Protein AF-A0A1Z4QGC3-F1 (afdb_monomer_lite)

Foldseek 3Di:
DFWFDFDFKIWFWFDAPPPQKIKIWIDGPLAIDIWIWGDDPQWTQTPQQKIWHDDDQFIWIAGDDPNDGPGGPPGDTGGDGHGQAALVVVLVSRPPPVRSVVNVVVCVVRRTDRHPPPPPVDD

Radius of gyration: 14.25 Å; chains: 1; bounding box: 29×33×46 Å

Structure (mmCIF, N/CA/C/O backbone):
data_AF-A0A1Z4QGC3-F1
#
_entry.id   AF-A0A1Z4QGC3-F1
#
loop_
_atom_site.group_PDB
_atom_site.id
_atom_site.type_symbol
_atom_site.label_atom_id
_atom_site.label_alt_id
_atom_site.label_comp_id
_atom_site.label_asym_id
_atom_site.label_entity_id
_atom_site.label_seq_id
_atom_site.pdbx_PDB_ins_code
_atom_site.Cartn_x
_atom_site.Cartn_y
_atom_site.Cartn_z
_atom_site.occupancy
_atom_site.B_iso_or_equiv
_atom_site.auth_seq_id
_atom_site.auth_comp_id
_atom_site.auth_asym_id
_atom_site.auth_atom_id
_atom_site.pdbx_PDB_model_num
ATOM 1 N N . MET A 1 1 ? -0.160 -6.428 7.093 1.00 89.06 1 MET A N 1
ATOM 2 C CA . MET A 1 1 ? 0.085 -4.984 7.317 1.00 89.06 1 MET A CA 1
ATOM 3 C C . MET A 1 1 ? 1.547 -4.769 7.627 1.00 89.06 1 MET A C 1
ATOM 5 O O . MET A 1 1 ? 2.131 -5.628 8.281 1.00 89.06 1 MET A O 1
ATOM 9 N N . GLY A 1 2 ? 2.106 -3.646 7.193 1.00 91.50 2 GLY A N 1
ATOM 10 C CA . GLY A 1 2 ? 3.529 -3.341 7.334 1.00 91.50 2 GLY A CA 1
ATOM 11 C C . GLY A 1 2 ? 4.101 -2.743 6.058 1.00 91.50 2 GLY A C 1
ATOM 12 O O . GLY A 1 2 ? 3.360 -2.493 5.104 1.00 91.50 2 GLY A O 1
ATOM 13 N N . VAL A 1 3 ? 5.412 -2.533 6.068 1.00 92.56 3 VAL A N 1
ATOM 14 C CA . VAL A 1 3 ? 6.171 -2.105 4.893 1.00 92.56 3 VAL A CA 1
ATOM 15 C C . VAL A 1 3 ? 6.939 -3.299 4.343 1.00 92.56 3 VAL A C 1
ATOM 17 O O . VAL A 1 3 ? 7.566 -4.035 5.10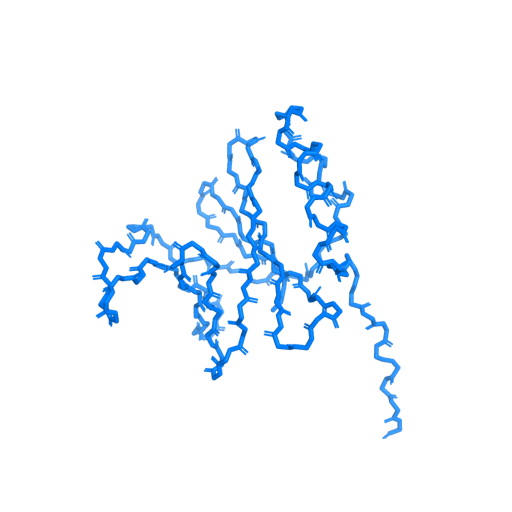5 1.00 92.56 3 VAL A O 1
ATOM 20 N N . TRP A 1 4 ? 6.872 -3.487 3.033 1.00 93.00 4 TRP A N 1
ATOM 21 C CA . TRP A 1 4 ? 7.493 -4.590 2.312 1.00 93.00 4 TRP A CA 1
ATOM 22 C C . TRP A 1 4 ? 8.368 -4.010 1.216 1.00 93.00 4 TRP A C 1
ATOM 24 O O . TRP A 1 4 ? 7.878 -3.220 0.411 1.00 93.00 4 TRP A O 1
ATOM 34 N N . TYR A 1 5 ? 9.646 -4.370 1.208 1.00 89.88 5 TYR A N 1
ATOM 35 C CA . TYR A 1 5 ? 10.622 -3.807 0.281 1.00 89.88 5 TYR A CA 1
ATOM 36 C C . TYR A 1 5 ? 10.936 -4.822 -0.809 1.00 89.88 5 TYR A C 1
ATOM 38 O O . TYR A 1 5 ? 11.222 -5.979 -0.513 1.00 89.88 5 TYR A O 1
ATOM 46 N N . GLY A 1 6 ? 10.831 -4.384 -2.055 1.00 87.88 6 GLY A N 1
ATOM 47 C CA . GLY A 1 6 ? 11.412 -5.041 -3.211 1.00 87.88 6 GLY A CA 1
ATOM 48 C C . GLY A 1 6 ? 12.779 -4.430 -3.503 1.00 87.88 6 GLY A C 1
ATOM 49 O O . GLY A 1 6 ? 13.383 -3.789 -2.637 1.00 87.88 6 GLY A O 1
ATOM 50 N N . TYR A 1 7 ? 13.261 -4.633 -4.725 1.00 83.69 7 TYR A N 1
ATOM 51 C CA . TYR A 1 7 ? 14.545 -4.088 -5.160 1.00 83.69 7 TYR A CA 1
ATOM 52 C C . TYR A 1 7 ? 14.441 -2.585 -5.471 1.00 83.69 7 TYR A C 1
ATOM 54 O O . TYR A 1 7 ? 15.152 -1.784 -4.869 1.00 83.69 7 TYR A O 1
ATOM 62 N N . GLU A 1 8 ? 13.493 -2.196 -6.330 1.00 84.38 8 GLU A N 1
ATOM 63 C CA . GLU A 1 8 ? 13.285 -0.802 -6.774 1.00 84.38 8 GLU A CA 1
ATOM 64 C C . GLU A 1 8 ? 12.013 -0.160 -6.204 1.00 84.38 8 GLU A C 1
ATOM 66 O O . GLU A 1 8 ? 11.795 1.049 -6.302 1.00 84.38 8 GLU A O 1
ATOM 71 N N . ASN A 1 9 ? 11.163 -0.966 -5.571 1.00 88.88 9 ASN A N 1
ATOM 72 C CA . ASN A 1 9 ? 9.841 -0.566 -5.124 1.00 88.88 9 ASN A CA 1
ATOM 73 C C . ASN A 1 9 ? 9.550 -1.038 -3.690 1.00 88.88 9 ASN A C 1
ATOM 75 O O . ASN A 1 9 ? 10.224 -1.892 -3.115 1.00 88.88 9 ASN A O 1
ATOM 79 N N . SER A 1 10 ? 8.510 -0.482 -3.080 1.00 90.88 10 SER A N 1
ATOM 80 C CA . SER A 1 10 ? 7.981 -0.949 -1.800 1.00 90.88 10 SER A CA 1
ATOM 81 C C . SER A 1 10 ? 6.459 -0.911 -1.778 1.00 90.88 10 SER A C 1
ATOM 83 O O . SER A 1 10 ? 5.815 -0.106 -2.454 1.00 90.88 10 SER A O 1
ATOM 85 N N . LYS A 1 11 ? 5.866 -1.804 -0.980 1.00 93.19 11 LYS A N 1
ATOM 86 C CA . LYS A 1 11 ? 4.437 -1.804 -0.653 1.00 93.19 11 LYS A CA 1
ATOM 87 C C . LYS A 1 11 ? 4.244 -1.445 0.811 1.00 93.19 11 LYS A C 1
ATOM 89 O O . LYS A 1 11 ? 4.755 -2.113 1.711 1.00 93.19 11 LYS A O 1
ATOM 94 N N . HIS A 1 12 ? 3.433 -0.430 1.056 1.00 94.19 12 HIS A N 1
ATOM 95 C CA . HIS A 1 12 ? 3.022 0.001 2.381 1.00 94.19 12 HIS A CA 1
ATOM 96 C C . HIS A 1 12 ? 1.551 -0.371 2.567 1.00 94.19 12 HIS A C 1
ATOM 98 O O . HIS A 1 12 ? 0.671 0.195 1.921 1.00 94.19 12 HIS A O 1
ATOM 104 N N . ILE A 1 13 ? 1.282 -1.358 3.425 1.00 95.25 13 ILE A N 1
ATOM 105 C CA . ILE A 1 13 ? -0.065 -1.906 3.620 1.00 95.25 13 ILE A CA 1
ATOM 106 C C . ILE A 1 13 ? -0.607 -1.460 4.978 1.00 95.25 13 ILE A C 1
ATOM 108 O O . ILE A 1 13 ? -0.188 -1.974 6.027 1.00 95.25 13 ILE A O 1
ATOM 112 N N . TYR A 1 14 ? -1.570 -0.544 4.931 1.00 95.38 14 TYR A N 1
ATOM 113 C CA . TYR A 1 14 ? -2.251 0.062 6.070 1.00 95.38 14 TYR A CA 1
ATOM 114 C C . TYR A 1 14 ? -3.627 -0.576 6.306 1.00 95.38 14 TYR A C 1
ATOM 116 O O . TYR A 1 14 ? -4.306 -0.962 5.352 1.00 95.38 14 TYR A O 1
ATOM 124 N N . PRO A 1 15 ? -4.088 -0.669 7.563 1.00 94.50 15 PRO A N 1
ATOM 125 C CA . PRO A 1 15 ? -5.479 -1.008 7.839 1.00 94.50 15 PRO A CA 1
ATOM 126 C C . PRO A 1 15 ? -6.422 0.135 7.419 1.00 94.50 15 PRO A C 1
ATOM 128 O O . PRO A 1 15 ? -6.050 1.309 7.479 1.00 94.50 15 PRO A O 1
ATOM 131 N N . SER A 1 16 ? -7.655 -0.211 7.042 1.00 94.00 16 SER A N 1
ATOM 132 C CA . SER A 1 16 ? -8.755 0.737 6.821 1.00 94.00 16 SER A CA 1
ATOM 133 C C . SER A 1 16 ? -9.799 0.622 7.936 1.00 94.00 16 SER A C 1
ATOM 135 O O . SER A 1 16 ? -9.951 -0.431 8.559 1.00 94.00 16 SER A O 1
ATOM 137 N N . LYS A 1 17 ? -10.537 1.710 8.190 1.00 94.06 17 LYS A N 1
ATOM 138 C CA . LYS A 1 17 ? -11.753 1.697 9.021 1.00 94.06 17 LYS A CA 1
ATOM 139 C C . LYS A 1 17 ? -12.861 0.836 8.407 1.00 94.06 17 LYS A C 1
ATOM 141 O O . LYS A 1 17 ? -13.722 0.345 9.134 1.00 94.06 17 LYS A O 1
ATOM 146 N N . THR A 1 18 ? -12.840 0.640 7.091 1.00 93.19 18 THR A N 1
ATOM 147 C CA . THR A 1 18 ? -13.784 -0.233 6.396 1.00 93.19 18 THR A CA 1
ATOM 148 C C . THR A 1 18 ? -13.410 -1.691 6.649 1.00 93.19 18 THR A C 1
ATOM 150 O O . THR A 1 18 ? -12.302 -2.134 6.343 1.00 93.19 18 THR A O 1
ATOM 153 N N . LYS A 1 19 ? -14.337 -2.454 7.239 1.00 91.00 19 LYS A N 1
ATOM 154 C CA . LYS A 1 19 ? -14.104 -3.850 7.629 1.00 91.00 19 LYS A CA 1
ATOM 155 C C . LYS A 1 19 ? -13.713 -4.700 6.417 1.00 91.00 19 LYS A C 1
ATOM 157 O O . LYS A 1 19 ? -14.401 -4.694 5.405 1.00 91.00 19 LYS A O 1
ATOM 162 N N . GLY A 1 20 ? -12.632 -5.467 6.559 1.00 91.94 20 GLY A N 1
ATOM 163 C CA . GLY A 1 20 ? -12.112 -6.330 5.494 1.00 91.94 20 GLY A CA 1
ATOM 164 C C . GLY A 1 20 ? -11.316 -5.586 4.421 1.00 91.94 20 GLY A C 1
ATOM 165 O O . GLY A 1 20 ? -10.736 -6.238 3.560 1.00 91.94 20 GLY A O 1
ATOM 166 N N . CYS A 1 21 ? -11.229 -4.255 4.484 1.00 95.38 21 CYS A N 1
ATOM 167 C CA . CYS A 1 21 ? -10.443 -3.463 3.550 1.00 95.38 21 CYS A CA 1
ATOM 168 C C . CYS A 1 21 ? -9.075 -3.083 4.123 1.00 95.38 21 CYS A C 1
ATOM 170 O O . CYS A 1 21 ? -8.863 -2.957 5.333 1.00 95.38 21 CYS A O 1
ATOM 172 N N . VAL A 1 22 ? -8.141 -2.859 3.212 1.00 96.06 22 VAL A N 1
ATOM 173 C CA . VAL A 1 22 ? -6.788 -2.377 3.468 1.00 96.06 22 VAL A CA 1
ATOM 174 C C . VAL A 1 22 ? -6.464 -1.282 2.469 1.00 96.06 22 VAL A C 1
ATOM 176 O O . VAL A 1 22 ? -7.032 -1.240 1.381 1.00 96.06 22 VAL A O 1
ATOM 179 N N . CYS A 1 23 ? -5.522 -0.424 2.821 1.00 96.12 23 CYS A N 1
ATOM 180 C CA . CYS A 1 23 ? -4.972 0.549 1.895 1.00 96.12 23 CYS A CA 1
ATOM 181 C C . CYS A 1 23 ? -3.562 0.124 1.524 1.00 96.12 23 CYS A C 1
ATOM 183 O O . CYS A 1 23 ? -2.765 -0.224 2.398 1.00 96.12 23 CYS A O 1
ATOM 185 N N . VAL A 1 24 ? -3.267 0.138 0.234 1.00 96.00 24 VAL A N 1
ATOM 186 C CA . VAL A 1 24 ? -1.974 -0.250 -0.312 1.00 96.00 24 VAL A CA 1
ATOM 187 C C . VAL A 1 24 ? -1.391 0.975 -0.989 1.00 96.00 24 VAL A C 1
ATOM 189 O O . VAL A 1 24 ? -1.977 1.491 -1.931 1.00 96.00 24 VAL A O 1
ATOM 192 N N . ILE A 1 25 ? -0.239 1.434 -0.514 1.00 95.00 25 ILE A N 1
ATOM 193 C CA . ILE A 1 25 ? 0.550 2.439 -1.223 1.00 95.00 25 ILE A CA 1
ATOM 194 C C . ILE A 1 25 ? 1.761 1.740 -1.823 1.00 95.00 25 ILE A C 1
ATOM 196 O O . ILE A 1 25 ? 2.485 1.030 -1.123 1.00 95.00 25 ILE A O 1
ATOM 200 N N . SER A 1 26 ? 1.955 1.925 -3.119 1.00 92.88 26 SER A N 1
ATOM 201 C CA . SER A 1 26 ? 3.133 1.484 -3.853 1.00 92.88 26 SER A CA 1
ATOM 202 C C . SER A 1 26 ? 4.050 2.679 -4.047 1.00 92.88 26 SER A C 1
ATOM 204 O O . SER A 1 26 ? 3.578 3.735 -4.452 1.00 92.88 26 SER A O 1
ATOM 206 N N . THR A 1 27 ? 5.337 2.521 -3.778 1.00 91.38 27 THR A N 1
ATOM 207 C CA . THR A 1 27 ? 6.338 3.556 -4.065 1.00 91.38 27 THR A CA 1
ATOM 208 C C . THR A 1 27 ? 7.519 2.961 -4.805 1.00 91.38 27 THR A C 1
ATOM 210 O O . THR A 1 27 ? 7.841 1.795 -4.587 1.00 91.38 27 THR A O 1
ATOM 213 N N . GLY A 1 28 ? 8.164 3.757 -5.649 1.00 88.62 28 GLY A N 1
ATOM 214 C CA . GLY A 1 28 ? 9.370 3.400 -6.397 1.00 88.62 28 GLY A CA 1
ATOM 215 C C . GLY A 1 28 ? 9.903 4.639 -7.108 1.00 88.62 28 GLY A C 1
ATOM 216 O O . GLY A 1 28 ? 9.108 5.469 -7.530 1.00 88.62 28 GLY A O 1
ATOM 217 N N . GLU A 1 29 ? 11.224 4.817 -7.149 1.00 86.00 29 GLU A N 1
ATOM 218 C CA . GLU A 1 29 ? 11.891 5.925 -7.867 1.00 86.00 29 GLU A CA 1
ATOM 219 C C . GLU A 1 29 ? 11.340 7.348 -7.592 1.00 86.00 29 GLU A C 1
ATOM 221 O O . GLU A 1 29 ? 11.428 8.239 -8.429 1.00 86.00 29 GLU A O 1
ATOM 226 N N . GLY A 1 30 ? 10.782 7.596 -6.400 1.00 83.81 30 GLY A N 1
ATOM 227 C CA . GLY A 1 30 ? 10.199 8.896 -6.025 1.00 83.81 30 GLY A CA 1
ATOM 228 C C . GLY A 1 30 ? 8.710 9.073 -6.352 1.00 83.81 30 GLY A C 1
ATOM 229 O O . GLY A 1 30 ? 8.128 10.074 -5.920 1.00 83.81 30 GLY A O 1
ATOM 230 N N . TYR A 1 31 ? 8.098 8.094 -7.021 1.00 90.06 31 TYR A N 1
ATOM 231 C CA . TYR A 1 31 ? 6.666 8.010 -7.311 1.00 90.06 31 TYR A CA 1
ATOM 232 C C . TYR A 1 31 ? 5.879 7.364 -6.173 1.00 90.06 31 TYR A C 1
ATOM 234 O O . TYR A 1 31 ? 6.415 6.589 -5.367 1.00 90.06 31 TYR A O 1
ATOM 242 N N . GLY A 1 32 ? 4.578 7.655 -6.134 1.00 92.31 32 GLY A N 1
ATOM 243 C CA . GLY A 1 32 ? 3.656 7.064 -5.174 1.00 92.31 32 GLY A CA 1
ATOM 244 C C . GLY A 1 32 ? 2.267 6.842 -5.750 1.00 92.31 32 GLY A C 1
ATOM 245 O O . GLY A 1 32 ? 1.640 7.757 -6.264 1.00 92.31 32 GLY A O 1
ATOM 246 N N . ASP A 1 33 ? 1.755 5.630 -5.583 1.00 93.50 33 ASP A N 1
ATOM 247 C CA . ASP A 1 33 ? 0.460 5.222 -6.112 1.00 93.50 33 ASP A CA 1
ATOM 248 C C . ASP A 1 33 ? -0.370 4.503 -5.046 1.00 93.50 33 ASP A C 1
ATOM 250 O O . ASP A 1 33 ? 0.160 3.781 -4.198 1.00 93.50 33 ASP A O 1
ATOM 254 N N . PHE A 1 34 ? -1.683 4.707 -5.074 1.00 95.06 34 PHE A N 1
ATOM 255 C CA . PHE A 1 34 ? -2.604 4.272 -4.031 1.00 95.06 34 PHE A CA 1
ATOM 256 C C . PHE A 1 34 ? -3.654 3.303 -4.575 1.00 95.06 34 PHE A C 1
ATOM 258 O O . PHE A 1 34 ? -4.227 3.498 -5.644 1.00 95.06 34 PHE A O 1
ATOM 265 N N . ASP A 1 35 ? -3.965 2.281 -3.782 1.00 95.69 35 ASP A N 1
ATOM 266 C CA . ASP A 1 35 ? -5.042 1.338 -4.051 1.00 95.69 35 ASP A CA 1
ATOM 267 C C . ASP A 1 35 ? -5.779 0.944 -2.765 1.00 95.69 35 ASP A C 1
ATOM 269 O O . ASP A 1 35 ? -5.227 0.962 -1.658 1.00 95.69 35 ASP A O 1
ATOM 273 N N . ILE A 1 36 ? -7.027 0.512 -2.929 1.00 96.31 36 ILE A N 1
ATOM 274 C CA . ILE A 1 36 ? -7.817 -0.127 -1.879 1.00 96.31 36 ILE A CA 1
ATOM 275 C C . ILE A 1 36 ? -7.844 -1.622 -2.165 1.00 96.31 36 ILE A C 1
ATOM 277 O O . ILE A 1 36 ? -8.186 -2.060 -3.261 1.00 96.31 36 ILE A O 1
ATOM 281 N N . GLY A 1 37 ? -7.495 -2.410 -1.155 1.00 95.94 37 GLY A N 1
ATOM 282 C CA . GLY A 1 37 ? -7.554 -3.860 -1.204 1.00 95.94 37 GLY A CA 1
ATOM 283 C C . GLY A 1 37 ? -8.644 -4.434 -0.315 1.00 95.94 37 GLY A C 1
ATOM 284 O O . GLY A 1 37 ? -8.954 -3.883 0.738 1.00 95.94 37 GLY A O 1
ATOM 285 N N . VAL A 1 38 ? -9.181 -5.584 -0.704 1.00 96.19 38 VAL A N 1
ATOM 286 C CA . VAL A 1 38 ? -10.009 -6.445 0.142 1.00 96.19 38 VAL A CA 1
ATOM 287 C C . VAL A 1 38 ? -9.148 -7.607 0.619 1.00 96.19 38 VAL A C 1
ATOM 289 O O . VAL A 1 38 ? -8.583 -8.336 -0.195 1.00 96.19 38 VAL A O 1
ATOM 292 N N . LEU A 1 39 ? -9.033 -7.773 1.936 1.00 94.81 39 LEU A N 1
ATOM 293 C CA . LEU A 1 39 ? -8.347 -8.895 2.566 1.00 94.81 39 LEU A CA 1
ATOM 294 C C . LEU A 1 39 ? -9.339 -10.041 2.783 1.00 94.81 39 LEU A C 1
ATOM 296 O O . LEU A 1 39 ? -10.253 -9.933 3.599 1.00 94.81 39 LEU A O 1
ATOM 300 N N . SER A 1 40 ? -9.111 -11.159 2.102 1.00 93.56 40 SER A N 1
ATOM 301 C CA . SER A 1 40 ? -9.885 -12.389 2.262 1.00 93.56 40 SER A CA 1
ATOM 302 C C . SER A 1 40 ? -8.954 -13.594 2.215 1.00 93.56 40 SER A C 1
ATOM 304 O O . SER A 1 40 ? -8.073 -13.664 1.363 1.00 93.56 40 SER A O 1
ATOM 306 N N . ASN A 1 41 ? -9.110 -14.531 3.155 1.00 90.31 41 ASN A N 1
ATOM 307 C CA . ASN A 1 41 ? -8.301 -15.757 3.238 1.00 90.31 41 ASN A CA 1
ATOM 308 C C . ASN A 1 41 ? -6.777 -15.520 3.167 1.00 90.31 41 ASN A C 1
ATOM 310 O O . ASN A 1 41 ? -6.043 -16.292 2.561 1.00 90.31 41 ASN A O 1
ATOM 314 N N . GLY A 1 42 ? -6.292 -14.430 3.773 1.00 88.94 42 GLY A N 1
ATOM 315 C CA . GLY A 1 42 ? -4.865 -14.084 3.784 1.00 88.94 42 GLY A CA 1
ATOM 316 C C . GLY A 1 42 ? -4.331 -13.460 2.487 1.00 88.94 42 GLY A C 1
ATOM 317 O O . GLY A 1 42 ? -3.148 -13.127 2.433 1.00 88.94 42 GLY A O 1
ATOM 318 N N . VAL A 1 43 ? -5.187 -13.247 1.484 1.00 93.50 43 VAL A N 1
ATOM 319 C CA . VAL A 1 43 ? -4.859 -12.603 0.207 1.00 93.50 43 VAL A CA 1
ATOM 320 C C . VAL A 1 43 ? -5.521 -11.231 0.142 1.00 93.50 43 VAL A C 1
ATOM 322 O O . VAL A 1 43 ? -6.681 -11.066 0.517 1.00 93.50 43 VAL A O 1
ATOM 325 N N . ILE A 1 44 ? -4.782 -10.233 -0.330 1.00 95.50 44 ILE A N 1
ATOM 326 C CA . ILE A 1 44 ? -5.309 -8.902 -0.626 1.00 95.50 44 ILE A CA 1
ATOM 327 C C . ILE A 1 44 ? -5.586 -8.841 -2.122 1.00 95.50 44 ILE A C 1
ATOM 329 O O . ILE A 1 44 ? -4.659 -9.013 -2.904 1.00 95.50 44 ILE A O 1
ATOM 333 N N . THR A 1 45 ? -6.828 -8.566 -2.513 1.00 94.62 45 THR A N 1
ATOM 334 C CA . THR A 1 45 ? -7.184 -8.249 -3.907 1.00 94.62 45 THR A CA 1
ATOM 335 C C . THR A 1 45 ? -7.461 -6.760 -4.017 1.00 94.62 45 THR A C 1
ATOM 337 O O . THR A 1 45 ? -8.305 -6.247 -3.284 1.00 94.62 45 THR A O 1
ATOM 340 N N . THR A 1 46 ? -6.735 -6.056 -4.876 1.00 93.75 46 THR A N 1
ATOM 341 C CA . THR A 1 46 ? -6.866 -4.611 -5.061 1.00 93.75 46 THR A CA 1
ATOM 342 C C . THR A 1 46 ? -7.954 -4.263 -6.068 1.00 93.75 46 THR A C 1
ATOM 344 O O . THR A 1 46 ? -8.342 -5.089 -6.896 1.00 93.75 46 THR A O 1
ATOM 347 N N . SER A 1 47 ? -8.456 -3.028 -6.010 1.00 88.44 47 SER A N 1
ATOM 348 C CA . SER A 1 47 ? -9.519 -2.552 -6.904 1.00 88.44 47 SER A CA 1
ATOM 349 C C . SER A 1 47 ? -9.126 -2.588 -8.388 1.00 88.44 47 SER A C 1
ATOM 351 O O . SER A 1 47 ? -9.992 -2.671 -9.255 1.00 88.44 47 SER A O 1
ATOM 353 N N . ARG A 1 48 ? -7.819 -2.609 -8.677 1.00 86.19 48 ARG A N 1
ATOM 354 C CA . ARG A 1 48 ? -7.244 -2.710 -10.027 1.00 86.19 48 ARG A CA 1
ATOM 355 C C . ARG A 1 48 ? -6.897 -4.143 -10.454 1.00 86.19 48 ARG A C 1
ATOM 357 O O . ARG A 1 48 ? -6.207 -4.330 -11.448 1.00 86.19 48 ARG A O 1
ATOM 364 N N . GLY A 1 49 ? -7.356 -5.157 -9.716 1.00 86.56 49 GLY A N 1
ATOM 365 C CA . GLY A 1 49 ? -7.112 -6.572 -10.028 1.00 86.56 49 GLY A CA 1
ATOM 366 C C . GLY A 1 49 ? -5.750 -7.098 -9.563 1.00 86.56 49 GLY A C 1
ATOM 367 O O . GLY A 1 49 ? -5.411 -8.254 -9.827 1.00 86.56 49 GLY A O 1
ATOM 368 N N . GLY A 1 50 ? -4.967 -6.276 -8.858 1.00 90.56 50 GLY A N 1
ATOM 369 C CA . GLY A 1 50 ? -3.723 -6.711 -8.238 1.00 90.56 50 GLY A CA 1
ATOM 370 C C . GLY A 1 50 ? -4.000 -7.691 -7.102 1.00 90.56 50 GLY A C 1
ATOM 371 O O . GLY A 1 50 ? -4.992 -7.570 -6.387 1.00 90.56 50 GLY A O 1
ATOM 372 N N . VAL A 1 51 ? -3.111 -8.653 -6.900 1.00 92.88 51 VAL A N 1
ATOM 373 C CA . VAL A 1 51 ? -3.160 -9.568 -5.763 1.00 92.88 51 VAL A CA 1
ATOM 374 C C . VAL A 1 51 ? -1.861 -9.542 -4.992 1.00 92.88 51 VAL A C 1
ATOM 376 O O . VAL A 1 51 ? -0.786 -9.559 -5.583 1.00 92.88 51 VAL A O 1
ATOM 379 N N . LEU A 1 52 ? -1.971 -9.521 -3.666 1.00 93.19 52 LEU A N 1
ATOM 380 C CA . LEU A 1 52 ? -0.846 -9.635 -2.748 1.00 93.19 52 LEU A CA 1
ATOM 381 C C . LEU A 1 52 ? -1.092 -10.806 -1.801 1.00 93.19 52 LEU A C 1
ATOM 383 O O . LEU A 1 52 ? -2.147 -10.888 -1.168 1.00 93.19 52 LEU A O 1
ATOM 387 N N . PHE A 1 53 ? -0.115 -11.692 -1.669 1.00 91.94 53 PHE A N 1
ATOM 388 C CA . PHE A 1 53 ? -0.196 -12.864 -0.799 1.00 91.94 53 PHE A CA 1
ATOM 389 C C . PHE A 1 53 ? 1.114 -13.044 -0.043 1.00 91.94 53 PHE A C 1
ATOM 391 O O . PHE A 1 53 ? 2.189 -12.714 -0.537 1.00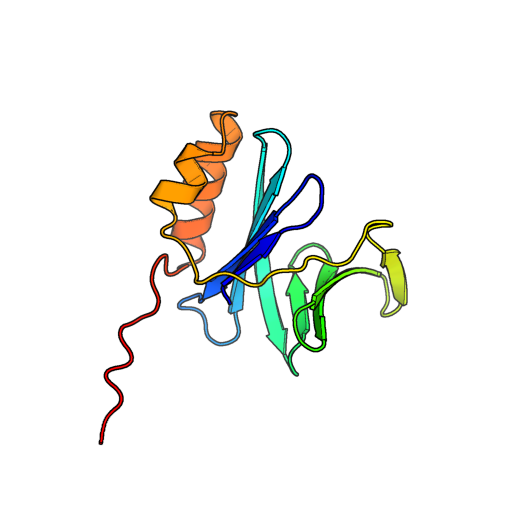 91.94 53 PHE A O 1
ATOM 398 N N . LYS A 1 54 ? 1.023 -13.527 1.194 1.00 90.94 54 LYS A N 1
ATOM 399 C CA . LYS A 1 54 ? 2.177 -13.666 2.081 1.00 90.94 54 LYS A CA 1
ATOM 400 C C . LYS A 1 54 ? 2.577 -15.132 2.202 1.00 90.94 54 LYS A C 1
ATOM 402 O O . LYS A 1 54 ? 1.737 -15.961 2.539 1.00 90.94 54 LYS A O 1
ATOM 407 N N . GLU A 1 55 ? 3.871 -15.406 2.076 1.00 89.25 55 GLU A N 1
ATOM 408 C CA . GLU A 1 55 ? 4.472 -16.704 2.383 1.00 89.25 55 GLU A CA 1
ATOM 409 C C . GLU A 1 55 ? 5.729 -16.497 3.238 1.00 89.25 55 GLU A C 1
ATOM 411 O O . GLU A 1 55 ? 6.708 -15.883 2.815 1.00 89.25 55 GLU A O 1
ATOM 416 N N . GLY A 1 56 ? 5.692 -16.939 4.498 1.00 89.06 56 GLY A N 1
ATOM 417 C CA . GLY A 1 56 ? 6.786 -16.700 5.443 1.00 89.06 56 GLY A CA 1
ATOM 418 C C . GLY A 1 56 ? 7.083 -15.205 5.633 1.00 89.06 56 GLY A C 1
ATOM 419 O O . GLY A 1 56 ? 6.240 -14.462 6.135 1.00 89.06 56 GLY A O 1
ATOM 420 N N . ASN A 1 57 ? 8.283 -14.771 5.244 1.00 89.56 57 ASN A N 1
ATOM 421 C CA . ASN A 1 57 ? 8.722 -13.369 5.298 1.00 89.56 57 ASN A CA 1
ATOM 422 C C . ASN A 1 57 ? 8.707 -12.677 3.929 1.00 89.56 57 ASN A C 1
ATOM 424 O O . ASN A 1 57 ? 9.302 -11.612 3.777 1.00 89.56 57 ASN A O 1
ATOM 428 N N . TYR A 1 58 ? 8.016 -13.267 2.959 1.00 90.62 58 TYR A N 1
ATOM 429 C CA . TYR A 1 58 ? 7.870 -12.728 1.619 1.00 90.62 58 TYR A CA 1
ATOM 430 C C . TYR A 1 58 ? 6.428 -12.303 1.366 1.00 90.62 58 TYR A C 1
ATOM 432 O O . TYR A 1 58 ? 5.476 -12.897 1.884 1.00 90.62 58 TYR A O 1
ATOM 440 N N . LEU A 1 59 ? 6.278 -11.266 0.554 1.00 92.06 59 LEU A N 1
ATOM 441 C CA . LEU A 1 59 ? 5.017 -10.827 -0.013 1.00 92.06 59 LEU A CA 1
ATOM 442 C C . LEU A 1 59 ? 5.130 -10.954 -1.533 1.00 92.06 59 LEU A C 1
ATOM 444 O O . LEU A 1 59 ? 5.877 -10.223 -2.179 1.00 92.06 59 LEU A O 1
ATOM 448 N N . GLY A 1 60 ? 4.397 -11.914 -2.087 1.00 90.56 60 GLY A N 1
ATOM 449 C CA . GLY A 1 60 ? 4.226 -12.070 -3.522 1.00 90.56 60 GLY A CA 1
ATOM 450 C C . GLY A 1 60 ? 3.195 -11.081 -4.050 1.00 90.56 60 GLY A C 1
ATOM 451 O O . GLY A 1 60 ? 2.245 -10.721 -3.346 1.00 90.56 60 GLY A O 1
ATOM 452 N N . SER A 1 61 ? 3.375 -10.655 -5.297 1.00 90.19 61 SER A N 1
ATOM 453 C CA . SER A 1 61 ? 2.436 -9.788 -6.002 1.00 90.19 61 SER A CA 1
ATOM 454 C C . SER A 1 61 ? 2.251 -10.216 -7.452 1.00 90.19 61 SER A C 1
ATOM 456 O O . SER A 1 61 ? 3.200 -10.644 -8.110 1.00 90.19 61 SER A O 1
ATOM 458 N N . GLY A 1 62 ? 1.044 -10.035 -7.972 1.00 89.56 62 GLY A N 1
ATOM 459 C CA . GLY A 1 62 ? 0.759 -10.193 -9.395 1.00 89.56 62 GLY A CA 1
ATOM 460 C C . GLY A 1 62 ? -0.569 -9.561 -9.783 1.00 89.56 62 GLY A C 1
ATOM 461 O O . GLY A 1 62 ? -1.243 -8.961 -8.945 1.00 89.56 62 GLY A O 1
ATOM 462 N N . LEU A 1 63 ? -0.950 -9.719 -11.044 1.00 89.12 63 LEU A N 1
ATOM 463 C CA . LEU A 1 63 ? -2.223 -9.275 -11.595 1.00 89.12 63 LEU A CA 1
ATOM 464 C C . LEU A 1 63 ? -3.082 -10.491 -11.937 1.00 89.12 63 LEU A C 1
ATOM 466 O O . LEU A 1 63 ? -2.650 -11.381 -12.679 1.00 89.12 63 LEU A O 1
ATOM 470 N N . LEU A 1 64 ? -4.310 -10.512 -11.422 1.00 83.56 64 LEU A N 1
ATOM 471 C CA . LEU A 1 64 ? -5.311 -11.486 -11.832 1.00 83.56 64 LEU A CA 1
ATOM 472 C C . LEU A 1 64 ? -6.240 -10.888 -12.882 1.00 83.56 64 LEU A C 1
ATOM 474 O O . LEU A 1 64 ? -6.796 -9.806 -12.707 1.00 83.56 64 LEU A O 1
ATOM 478 N N . ARG A 1 65 ? -6.491 -11.662 -13.935 1.00 81.88 65 ARG A N 1
ATOM 479 C CA . ARG A 1 65 ? -7.573 -11.427 -14.891 1.00 81.88 65 ARG A CA 1
ATOM 480 C C . ARG A 1 65 ? -8.314 -12.739 -15.095 1.00 81.88 65 ARG A C 1
ATOM 482 O O . ARG A 1 65 ? -7.688 -13.769 -15.332 1.00 81.88 65 ARG A O 1
ATOM 489 N N . ASP A 1 66 ? -9.631 -12.718 -14.916 1.00 83.56 66 ASP A N 1
ATOM 490 C CA . ASP A 1 66 ? -10.495 -13.904 -15.033 1.00 83.56 66 ASP A CA 1
ATOM 491 C C . ASP A 1 66 ? -10.016 -15.102 -14.184 1.00 83.56 66 ASP A C 1
ATOM 493 O O . ASP A 1 66 ? -10.021 -16.255 -14.617 1.00 83.56 66 ASP A O 1
ATOM 497 N N . GLY A 1 67 ? -9.543 -14.818 -12.964 1.00 76.62 67 GLY A N 1
ATOM 498 C CA . GLY A 1 67 ? -9.050 -15.828 -12.019 1.00 76.62 67 GLY A CA 1
ATOM 499 C C . GLY A 1 67 ? -7.687 -16.434 -12.369 1.00 76.62 67 GLY A C 1
ATOM 500 O O . GLY A 1 67 ? -7.252 -17.369 -11.699 1.00 76.62 67 GLY A O 1
ATOM 501 N N . LYS A 1 68 ? -7.000 -15.916 -13.392 1.00 81.44 68 LYS A N 1
ATOM 502 C CA . LYS A 1 68 ? -5.672 -16.371 -13.816 1.00 81.44 68 LYS A CA 1
ATOM 503 C C . LYS A 1 68 ? -4.643 -15.267 -13.633 1.00 81.44 68 LYS A C 1
ATOM 505 O O . LYS A 1 68 ? -4.930 -14.100 -13.889 1.00 81.44 68 LYS A O 1
ATOM 510 N N . PHE A 1 69 ? -3.435 -15.648 -13.227 1.00 81.69 69 PHE A N 1
ATOM 511 C CA . PHE A 1 69 ? -2.297 -14.736 -13.250 1.00 81.69 69 PHE A CA 1
ATOM 512 C C . PHE A 1 69 ? -1.960 -14.412 -14.701 1.00 81.69 69 PHE A C 1
ATOM 514 O O . PHE A 1 69 ? -1.626 -15.308 -15.475 1.00 81.69 69 PHE A O 1
ATOM 521 N N . VAL A 1 70 ? -2.097 -13.140 -15.065 1.00 84.62 70 VAL A N 1
ATOM 522 C CA . VAL A 1 70 ? -1.731 -12.630 -16.397 1.00 84.62 70 VAL A CA 1
ATOM 523 C C . VAL A 1 70 ? -0.427 -11.847 -16.374 1.00 84.62 70 VAL A C 1
ATOM 525 O O . VAL A 1 70 ? 0.209 -11.688 -17.408 1.00 84.62 70 VAL A O 1
A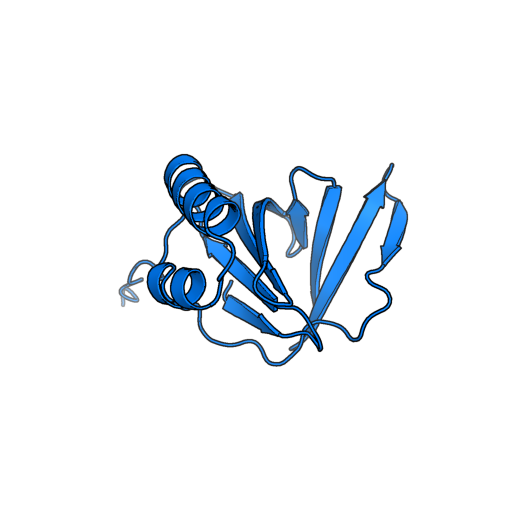TOM 528 N N . GLU A 1 71 ? -0.016 -11.415 -15.188 1.00 77.25 71 GLU A N 1
ATOM 529 C CA . GLU A 1 71 ? 1.261 -10.776 -14.928 1.00 77.25 71 GLU A CA 1
ATOM 530 C C . GLU A 1 71 ? 1.700 -11.196 -13.525 1.00 77.25 71 GLU A C 1
ATOM 532 O O . GLU A 1 71 ? 0.915 -11.178 -12.571 1.00 77.25 71 GLU A O 1
ATOM 537 N N . ASN A 1 72 ? 2.946 -11.624 -13.394 1.00 68.50 72 ASN A N 1
ATOM 538 C CA . ASN A 1 72 ? 3.640 -11.586 -12.118 1.00 68.50 72 ASN A CA 1
ATOM 539 C C . ASN A 1 72 ? 4.609 -10.407 -12.200 1.00 68.50 72 ASN A C 1
ATOM 541 O O . ASN A 1 72 ? 5.015 -10.029 -13.294 1.00 68.50 72 ASN A O 1
ATOM 545 N N . ASN A 1 73 ? 4.979 -9.810 -11.071 1.00 62.59 73 ASN A N 1
ATOM 546 C CA . ASN A 1 73 ? 5.837 -8.624 -11.105 1.00 62.59 73 ASN A CA 1
ATOM 547 C C . ASN A 1 73 ? 7.237 -8.872 -11.709 1.00 62.59 73 ASN A C 1
ATOM 549 O O . ASN A 1 73 ? 8.035 -7.948 -11.689 1.00 62.59 73 ASN A O 1
ATOM 553 N N . GLY A 1 74 ? 7.576 -10.082 -12.189 1.00 56.72 74 GLY A N 1
ATOM 554 C CA . GLY A 1 74 ? 8.884 -10.451 -12.757 1.00 56.72 74 GLY A CA 1
ATOM 555 C C . GLY A 1 74 ? 10.068 -10.359 -11.782 1.00 56.72 74 GLY A C 1
ATOM 556 O O . GLY A 1 74 ? 11.118 -10.949 -12.022 1.00 56.72 74 GLY A O 1
ATOM 557 N N . GLU A 1 75 ? 9.885 -9.649 -10.674 1.00 60.88 75 GLU A N 1
ATOM 558 C CA . GLU A 1 75 ? 10.870 -9.300 -9.670 1.00 60.88 75 GLU A CA 1
ATOM 559 C C . GLU A 1 75 ? 10.903 -10.287 -8.502 1.00 60.88 75 GLU A C 1
ATOM 561 O O . GLU A 1 75 ? 9.974 -11.062 -8.248 1.00 60.88 75 GLU A O 1
ATOM 566 N N . ILE A 1 76 ? 12.003 -10.208 -7.751 1.00 70.75 76 ILE A N 1
ATOM 567 C CA . ILE A 1 76 ? 12.171 -10.863 -6.455 1.00 70.75 76 ILE A CA 1
ATOM 568 C C . ILE A 1 76 ? 10.985 -10.466 -5.557 1.00 70.75 76 ILE A C 1
ATOM 570 O O . ILE A 1 76 ? 10.695 -9.272 -5.444 1.00 70.75 76 ILE A O 1
ATOM 574 N N . PRO A 1 77 ? 10.301 -11.425 -4.897 1.00 78.62 77 PRO A N 1
ATOM 575 C CA . PRO A 1 77 ? 9.208 -11.111 -3.985 1.00 78.62 77 PRO A CA 1
ATOM 576 C C . PRO A 1 77 ? 9.624 -10.062 -2.958 1.00 78.62 77 PRO A C 1
ATOM 578 O O . PRO A 1 77 ? 10.743 -10.115 -2.436 1.00 78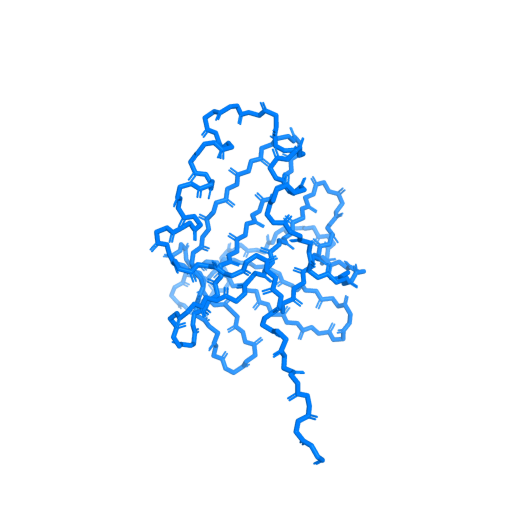.62 77 PRO A O 1
ATOM 581 N N . PHE A 1 78 ? 8.706 -9.155 -2.614 1.00 87.94 78 PHE A N 1
ATOM 582 C CA . PHE A 1 78 ? 8.970 -8.185 -1.561 1.00 87.94 78 PHE A CA 1
ATOM 583 C C . PHE A 1 78 ? 9.366 -8.936 -0.287 1.00 87.94 78 PHE A C 1
ATOM 585 O O . PHE A 1 78 ? 8.664 -9.845 0.162 1.00 87.94 78 PHE A O 1
ATOM 592 N N . HIS A 1 79 ? 10.487 -8.560 0.304 1.00 84.06 79 HIS A N 1
ATOM 593 C CA . HIS A 1 79 ? 11.068 -9.228 1.456 1.00 84.06 79 HIS A CA 1
ATOM 594 C C . HIS A 1 79 ? 11.194 -8.259 2.638 1.00 84.06 79 HIS A C 1
ATOM 596 O O . HIS A 1 79 ? 10.751 -7.107 2.594 1.00 84.06 79 HIS A O 1
ATOM 602 N N . SER A 1 80 ? 11.787 -8.746 3.732 1.00 78.38 80 SER A N 1
ATOM 603 C CA . SER A 1 80 ? 12.136 -7.943 4.912 1.00 78.38 80 SER A CA 1
ATOM 604 C C . SER A 1 80 ? 10.963 -7.114 5.466 1.00 78.38 80 SER A C 1
ATOM 606 O O . SER A 1 80 ? 11.054 -5.883 5.504 1.00 78.38 80 SER A O 1
ATOM 608 N N . PRO A 1 81 ? 9.870 -7.759 5.922 1.00 84.81 81 PRO A N 1
ATOM 609 C CA . PRO A 1 81 ? 8.721 -7.054 6.474 1.00 84.81 81 PRO A CA 1
ATOM 610 C C . PRO A 1 81 ? 9.150 -6.149 7.625 1.00 84.81 81 PRO A C 1
ATOM 612 O O . PRO A 1 81 ? 9.705 -6.610 8.625 1.00 84.81 81 PRO A O 1
ATOM 615 N N . ARG A 1 82 ? 8.859 -4.855 7.502 1.00 88.69 82 ARG A N 1
ATOM 616 C CA . ARG A 1 82 ? 9.090 -3.869 8.557 1.00 88.69 82 ARG A CA 1
ATOM 617 C C . ARG A 1 82 ? 7.776 -3.450 9.214 1.00 88.69 82 ARG A C 1
ATOM 619 O O . ARG A 1 82 ? 6.708 -3.528 8.591 1.00 88.69 82 ARG A O 1
ATOM 626 N N . PRO A 1 83 ? 7.831 -2.987 10.476 1.00 89.25 83 PRO A N 1
ATOM 627 C CA . PRO A 1 83 ? 6.694 -2.340 11.111 1.00 89.25 83 PRO A CA 1
ATOM 628 C C . PRO A 1 83 ? 6.118 -1.226 10.234 1.00 89.25 83 PRO A C 1
ATOM 630 O O . PRO A 1 83 ? 6.839 -0.560 9.496 1.00 89.25 83 PRO A O 1
ATOM 633 N N . LEU A 1 84 ? 4.802 -1.046 10.316 1.00 86.44 84 LEU A N 1
ATOM 634 C CA . LEU A 1 84 ? 4.102 -0.009 9.568 1.00 86.44 84 LEU A CA 1
ATOM 635 C C . LEU A 1 84 ? 4.598 1.375 9.993 1.00 86.44 84 LEU A C 1
ATOM 637 O O . LEU A 1 84 ? 4.636 1.676 11.186 1.00 86.44 84 LEU A O 1
ATOM 641 N N . GLU A 1 85 ? 4.939 2.206 9.016 1.00 88.38 85 GLU A N 1
ATOM 642 C CA . GLU A 1 85 ? 5.399 3.572 9.247 1.00 88.38 85 GLU A CA 1
ATOM 643 C C . GLU A 1 85 ? 4.253 4.580 9.091 1.00 88.38 85 GLU A C 1
ATOM 645 O O . GLU A 1 85 ? 3.367 4.361 8.259 1.00 88.38 85 GLU A O 1
ATOM 650 N N . PRO A 1 86 ? 4.272 5.707 9.828 1.00 90.81 86 PRO A N 1
ATOM 651 C CA . PRO A 1 86 ? 3.305 6.781 9.634 1.00 90.81 86 PRO A CA 1
ATOM 652 C C . PRO A 1 86 ? 3.271 7.264 8.182 1.00 90.81 86 PRO A C 1
ATOM 654 O O . PRO A 1 86 ? 4.315 7.396 7.542 1.00 90.81 86 PRO A O 1
ATOM 657 N N . LEU A 1 87 ? 2.079 7.612 7.688 1.00 92.44 87 LEU A N 1
ATOM 658 C CA . LEU A 1 87 ? 1.897 8.142 6.332 1.00 92.44 87 LEU A CA 1
ATOM 659 C C . LEU A 1 87 ? 2.791 9.366 6.082 1.00 92.44 87 LEU A C 1
ATOM 661 O O . LEU A 1 87 ? 3.352 9.506 5.006 1.00 92.44 87 LEU A O 1
ATOM 665 N N . THR A 1 88 ? 2.969 10.233 7.081 1.00 91.62 88 THR A N 1
ATOM 666 C CA . THR A 1 88 ? 3.815 11.431 6.965 1.00 91.62 88 THR A CA 1
ATOM 667 C C . THR A 1 88 ? 5.260 11.105 6.601 1.00 91.62 88 THR A C 1
ATOM 669 O O . THR A 1 88 ? 5.866 11.841 5.828 1.00 91.62 88 THR A O 1
ATOM 672 N N . LYS A 1 89 ? 5.799 9.988 7.106 1.00 90.38 89 LYS A N 1
ATOM 673 C CA . LYS A 1 89 ? 7.142 9.521 6.753 1.00 90.38 89 LYS A CA 1
ATOM 674 C C . LYS A 1 89 ? 7.190 9.046 5.300 1.00 90.38 89 LYS A C 1
ATOM 676 O O . LYS A 1 89 ? 8.096 9.429 4.572 1.00 90.38 89 LYS A O 1
ATOM 681 N N . LEU A 1 90 ? 6.181 8.288 4.867 1.00 90.56 90 LEU A N 1
ATOM 682 C CA . LEU A 1 90 ? 6.059 7.815 3.486 1.00 90.56 90 LEU A CA 1
ATOM 683 C C . LEU A 1 90 ? 5.938 8.970 2.481 1.00 90.56 90 LEU A C 1
ATOM 685 O O . LEU A 1 90 ? 6.660 9.001 1.492 1.00 90.56 90 LEU A O 1
ATOM 689 N N . LEU A 1 91 ? 5.089 9.962 2.764 1.00 91.62 91 LEU A N 1
ATOM 690 C CA . LEU A 1 91 ? 4.931 11.154 1.920 1.00 91.62 91 LEU A CA 1
ATOM 691 C C . LEU A 1 91 ? 6.216 11.997 1.832 1.00 91.62 91 LEU A C 1
ATOM 693 O O . LEU A 1 91 ? 6.363 12.792 0.906 1.00 91.62 91 LEU A O 1
ATOM 697 N N . GLY A 1 92 ? 7.146 11.848 2.781 1.00 88.88 92 GLY A N 1
ATOM 698 C CA . GLY A 1 92 ? 8.482 12.439 2.705 1.00 88.88 92 GLY A CA 1
ATOM 699 C C . GLY A 1 92 ? 9.356 11.832 1.601 1.00 88.88 92 GLY A C 1
ATOM 700 O O . GLY A 1 92 ? 10.202 12.536 1.063 1.00 88.88 92 GLY A O 1
ATOM 701 N N . ASN A 1 93 ? 9.110 10.569 1.236 1.00 86.56 93 ASN A N 1
ATOM 702 C CA . ASN A 1 93 ? 9.883 9.819 0.238 1.00 86.56 93 ASN A CA 1
ATOM 703 C C . ASN A 1 93 ? 9.297 9.903 -1.181 1.00 86.56 93 ASN A C 1
ATOM 705 O O . ASN A 1 93 ? 9.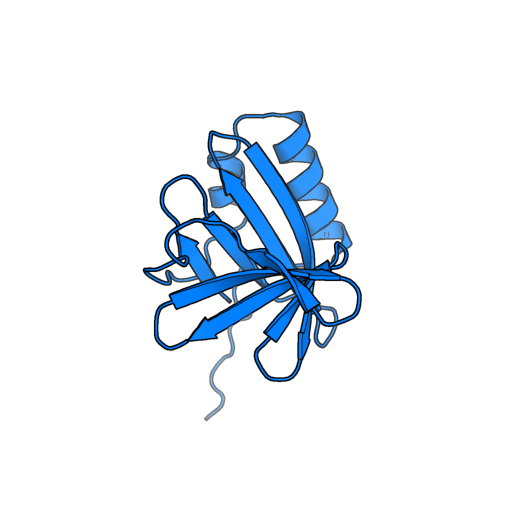965 9.529 -2.138 1.00 86.56 93 ASN A O 1
ATOM 709 N N . ILE A 1 94 ? 8.054 10.370 -1.318 1.00 90.38 94 ILE A N 1
ATOM 710 C CA . ILE A 1 94 ? 7.447 10.681 -2.616 1.00 90.38 94 ILE A CA 1
ATOM 711 C C . ILE A 1 94 ? 7.885 12.103 -2.977 1.00 90.38 94 ILE A C 1
ATOM 713 O O . ILE A 1 94 ? 7.617 13.040 -2.220 1.00 90.38 94 ILE A O 1
ATOM 717 N N . PHE A 1 95 ? 8.590 12.291 -4.087 1.00 88.75 95 PHE A N 1
ATOM 718 C CA . PHE A 1 95 ? 9.086 13.613 -4.500 1.00 88.75 95 PHE A CA 1
ATOM 719 C C . PHE A 1 95 ? 8.152 14.281 -5.504 1.00 88.75 95 PHE A C 1
ATOM 721 O O . PHE A 1 95 ? 8.046 15.510 -5.534 1.00 88.75 95 PHE A O 1
ATOM 728 N N . GLU A 1 96 ? 7.410 13.473 -6.255 1.00 85.06 96 GLU A N 1
ATOM 729 C CA . GLU A 1 96 ? 6.407 13.941 -7.198 1.00 85.06 96 GLU A CA 1
ATOM 730 C C . GLU A 1 96 ? 5.242 14.596 -6.443 1.00 85.06 96 GLU A C 1
ATOM 732 O O . GLU A 1 96 ? 4.508 13.967 -5.676 1.00 85.06 96 GLU A O 1
ATOM 737 N N . SER A 1 97 ? 5.106 15.916 -6.599 1.00 80.94 97 SER A N 1
ATOM 738 C CA . SER A 1 97 ? 4.106 16.697 -5.857 1.00 80.94 97 SER A CA 1
ATOM 739 C C . SER A 1 97 ? 2.655 16.283 -6.156 1.00 80.94 97 SER A C 1
ATOM 741 O O . SER A 1 97 ? 1.887 16.178 -5.191 1.00 80.94 97 SER A O 1
ATOM 743 N N . PRO A 1 98 ? 2.259 16.021 -7.424 1.00 83.62 98 PRO A N 1
ATOM 744 C CA . PRO A 1 98 ? 0.921 15.517 -7.734 1.00 83.62 98 PRO A CA 1
ATOM 745 C C . PRO A 1 98 ? 0.625 14.211 -6.988 1.00 83.62 98 PRO A C 1
ATOM 747 O O . PRO A 1 98 ? -0.326 14.178 -6.204 1.00 83.62 98 PRO A O 1
ATOM 750 N N . ASP A 1 99 ? 1.509 13.217 -7.104 1.00 88.12 99 ASP A N 1
ATOM 751 C CA . ASP A 1 99 ? 1.408 11.917 -6.431 1.00 88.12 99 ASP A CA 1
ATOM 752 C C . ASP A 1 99 ? 1.264 12.065 -4.920 1.00 88.12 99 ASP A C 1
ATOM 754 O O . ASP A 1 99 ? 0.356 11.509 -4.305 1.00 88.12 99 ASP A O 1
ATOM 758 N N . LYS A 1 100 ? 2.125 12.875 -4.294 1.00 90.81 100 LYS A N 1
ATOM 759 C CA . LYS A 1 100 ? 2.097 13.091 -2.843 1.00 90.81 100 LYS A CA 1
ATOM 760 C C . LYS A 1 100 ? 0.746 13.619 -2.375 1.00 90.81 100 LYS A C 1
ATOM 762 O O . LYS A 1 100 ? 0.202 13.146 -1.372 1.00 90.81 100 LYS A O 1
ATOM 767 N N . SER A 1 101 ? 0.222 14.626 -3.072 1.00 92.44 101 SER A N 1
ATOM 768 C CA . SER A 1 101 ? -1.059 15.243 -2.726 1.00 92.44 101 SER A CA 1
ATOM 769 C C . SER A 1 101 ? -2.223 14.271 -2.943 1.00 92.44 101 SER A C 1
ATOM 771 O O . SER A 1 101 ? -3.084 14.139 -2.069 1.00 92.44 101 SER A O 1
ATOM 773 N N . GLN A 1 102 ? -2.185 13.514 -4.040 1.00 94.88 102 GLN A N 1
ATOM 774 C CA . GLN A 1 102 ? -3.194 12.535 -4.412 1.00 94.88 102 GLN A CA 1
ATOM 775 C C . GLN A 1 102 ? -3.225 11.350 -3.441 1.00 94.88 102 GLN A C 1
ATOM 777 O O . GLN A 1 102 ? -4.282 11.054 -2.885 1.00 94.88 102 GLN A O 1
ATOM 782 N N . VAL A 1 103 ? -2.074 10.737 -3.152 1.00 95.62 103 VAL A N 1
ATOM 783 C CA . VAL A 1 103 ? -1.945 9.638 -2.183 1.00 95.62 103 VAL A CA 1
ATOM 784 C C . VAL A 1 103 ? -2.442 10.078 -0.807 1.00 95.62 103 VAL A C 1
ATOM 786 O O . VAL A 1 103 ? -3.192 9.352 -0.157 1.00 95.62 103 VAL A O 1
ATOM 789 N N . SER A 1 104 ? -2.071 11.282 -0.357 1.00 95.62 104 SER A N 1
ATOM 790 C CA . SER A 1 104 ? -2.523 11.825 0.932 1.00 95.62 104 SER A CA 1
ATOM 791 C C . SER A 1 104 ? -4.045 11.983 0.997 1.00 95.62 104 SER A C 1
ATOM 793 O O . SER A 1 104 ? -4.657 11.648 2.015 1.00 95.62 104 SER A O 1
ATOM 795 N N . GLN A 1 105 ? -4.662 12.468 -0.083 1.00 96.50 105 GLN A N 1
ATOM 796 C CA . GLN A 1 105 ? -6.107 12.663 -0.161 1.00 96.50 105 GLN A CA 1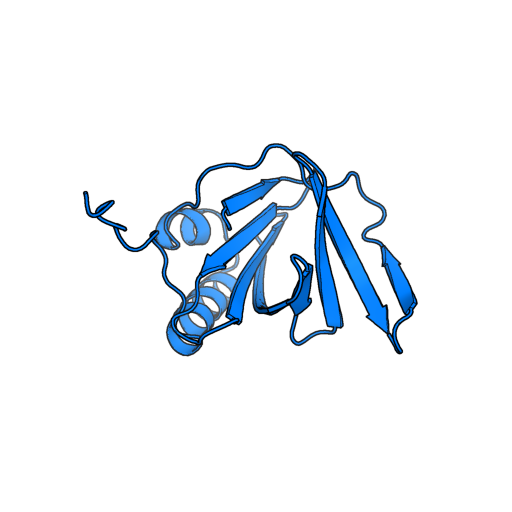
ATOM 797 C C . GLN A 1 105 ? -6.849 11.322 -0.214 1.00 96.50 105 GLN A C 1
ATOM 799 O O . GLN A 1 105 ? -7.689 11.052 0.643 1.00 96.50 105 GLN A O 1
ATOM 804 N N . GLN A 1 106 ? -6.459 10.430 -1.127 1.00 96.00 106 GLN A N 1
ATOM 805 C CA . GLN A 1 106 ? -7.072 9.109 -1.280 1.00 96.00 106 GLN A CA 1
ATOM 806 C C . GLN A 1 106 ? -6.941 8.255 -0.009 1.00 96.00 106 GLN A C 1
ATOM 808 O O . GLN A 1 106 ? -7.883 7.560 0.373 1.00 96.00 106 GLN A O 1
ATOM 813 N N . PHE A 1 107 ? -5.818 8.364 0.711 1.00 95.69 107 PHE A N 1
ATOM 814 C CA . PHE A 1 107 ? -5.628 7.701 2.002 1.00 95.69 107 PHE A CA 1
ATOM 815 C C . PHE A 1 107 ? -6.650 8.151 3.055 1.00 95.69 107 PHE A C 1
ATOM 817 O O . PHE A 1 107 ? -7.162 7.337 3.829 1.00 95.69 107 PHE A O 1
ATOM 824 N N . LYS A 1 108 ? -6.953 9.452 3.109 1.00 95.19 108 LYS A N 1
ATOM 825 C CA . LYS A 1 108 ? -7.957 9.989 4.037 1.00 95.19 108 LYS A CA 1
ATOM 826 C C . LYS A 1 108 ? -9.358 9.548 3.633 1.00 95.19 108 LYS A C 1
ATOM 828 O O . LYS A 1 108 ? -10.099 9.068 4.491 1.00 95.19 108 LYS A O 1
ATOM 833 N N . ASP A 1 109 ? -9.679 9.657 2.348 1.00 94.62 109 ASP A N 1
ATOM 834 C CA . ASP A 1 109 ? -11.006 9.352 1.807 1.00 94.62 109 ASP A CA 1
ATOM 835 C C . ASP A 1 109 ? -11.365 7.869 1.973 1.00 94.62 109 ASP A C 1
ATOM 837 O O . ASP A 1 109 ? -12.492 7.531 2.329 1.00 94.62 109 ASP A O 1
ATOM 841 N N . ALA A 1 110 ? -10.383 6.975 1.833 1.00 94.12 110 ALA A N 1
ATOM 842 C CA . ALA A 1 110 ? -10.544 5.540 2.068 1.00 94.12 110 ALA A CA 1
ATOM 843 C C . ALA A 1 110 ? -10.550 5.139 3.561 1.00 94.12 110 ALA A C 1
ATOM 845 O O . ALA A 1 110 ? -10.613 3.949 3.895 1.00 94.12 110 ALA A O 1
ATOM 846 N N . GLY A 1 111 ? -10.455 6.107 4.480 1.00 95.06 111 GLY A N 1
ATOM 847 C CA . GLY A 1 111 ? -10.482 5.864 5.921 1.00 95.06 111 GLY A CA 1
ATOM 848 C C . GLY A 1 111 ? -9.288 5.053 6.428 1.00 95.06 111 GLY A C 1
ATOM 849 O O . GLY A 1 111 ? -9.431 4.291 7.388 1.00 95.06 111 GLY A O 1
ATOM 850 N N . CYS A 1 112 ? -8.127 5.178 5.787 1.00 94.81 112 CYS A N 1
ATOM 851 C CA . CYS A 1 112 ? -6.921 4.450 6.160 1.00 94.81 112 CYS A CA 1
ATOM 852 C C . CYS A 1 112 ? -6.358 4.951 7.501 1.00 94.81 112 CYS A C 1
ATOM 854 O O . CYS A 1 112 ? -6.472 6.127 7.859 1.00 94.81 112 CYS A O 1
ATOM 856 N N . ILE A 1 113 ? -5.727 4.057 8.260 1.00 92.88 113 ILE A N 1
ATOM 857 C CA . ILE A 1 113 ? -5.188 4.363 9.589 1.00 92.88 113 ILE A CA 1
ATOM 858 C C . ILE A 1 113 ? -3.661 4.303 9.521 1.00 92.88 113 ILE A C 1
ATOM 860 O O . ILE A 1 113 ? -3.078 3.248 9.278 1.00 92.88 113 ILE A O 1
ATOM 864 N N . SER A 1 114 ? -3.009 5.454 9.717 1.00 84.31 114 SER A N 1
ATOM 865 C CA . SER A 1 114 ? -1.550 5.603 9.552 1.00 84.31 114 SER A CA 1
ATOM 866 C C . SER A 1 114 ? -0.713 5.017 10.696 1.00 84.31 114 SER A C 1
ATOM 868 O O . SER A 1 114 ? 0.498 4.862 10.570 1.00 84.31 114 SER A O 1
ATOM 870 N N . SER A 1 115 ? -1.361 4.654 11.796 1.00 70.50 115 SER A N 1
ATOM 871 C CA . SER A 1 115 ? -0.783 3.952 12.933 1.00 70.50 115 SER A CA 1
ATOM 872 C C . SER A 1 115 ? -1.619 2.706 13.205 1.00 70.50 115 SER A C 1
ATOM 874 O O . SER A 1 115 ? -2.814 2.664 12.906 1.00 70.50 115 SER A O 1
ATOM 876 N N . ARG A 1 116 ? -1.021 1.654 13.779 1.00 57.03 116 ARG A N 1
ATOM 877 C CA . ARG A 1 116 ? -1.858 0.608 14.381 1.00 57.03 116 ARG A CA 1
ATOM 878 C C . ARG A 1 116 ? -2.772 1.311 15.396 1.00 57.03 116 ARG A C 1
ATOM 880 O O . ARG A 1 116 ? -2.240 2.105 16.177 1.00 57.03 116 ARG A O 1
ATOM 887 N N . PRO A 1 117 ? -4.092 1.045 15.444 1.00 44.28 117 PRO A N 1
ATOM 888 C CA . PRO A 1 117 ? -4.796 1.326 16.682 1.00 44.28 117 PRO A CA 1
ATOM 889 C C . PRO A 1 117 ? -4.000 0.628 17.785 1.00 44.28 117 PRO A C 1
ATOM 891 O O . PRO A 1 117 ? -3.577 -0.520 17.609 1.00 44.28 117 PRO A O 1
ATOM 894 N N . PHE A 1 118 ? -3.720 1.343 18.874 1.00 37.97 118 PHE A N 1
ATOM 895 C CA . PHE A 1 118 ? -3.291 0.716 20.114 1.00 37.97 118 PHE A CA 1
ATOM 896 C C . PHE A 1 118 ? -4.344 -0.349 20.423 1.00 37.97 118 PHE A C 1
ATOM 898 O O . PHE A 1 118 ? -5.420 -0.044 20.932 1.00 37.97 118 PHE A O 1
ATOM 905 N N . ILE A 1 119 ? -4.076 -1.604 20.067 1.00 39.62 119 ILE A N 1
ATOM 906 C CA . ILE A 1 119 ? -4.739 -2.701 20.740 1.00 39.62 119 ILE A CA 1
ATOM 907 C C . ILE A 1 119 ? -4.034 -2.711 22.085 1.00 39.62 119 ILE A C 1
ATOM 909 O O . ILE A 1 119 ? -2.955 -3.282 22.221 1.00 39.62 119 ILE A O 1
ATOM 913 N N . ASN A 1 120 ? -4.604 -1.993 23.057 1.00 35.72 120 ASN A N 1
ATOM 914 C CA . ASN A 1 120 ? -4.409 -2.369 24.445 1.00 35.72 120 ASN A CA 1
ATOM 915 C C . ASN A 1 120 ? -4.810 -3.840 24.489 1.00 35.72 120 ASN A C 1
ATOM 917 O O . ASN A 1 120 ? -5.992 -4.154 24.352 1.00 35.72 120 ASN A O 1
ATOM 921 N N . GLY A 1 121 ? -3.814 -4.725 24.551 1.00 31.12 121 GLY A N 1
ATOM 922 C CA . GLY A 1 121 ? -4.024 -6.130 24.842 1.00 31.12 121 GLY A CA 1
ATOM 923 C C . GLY A 1 121 ? -4.752 -6.183 26.172 1.00 31.12 121 GLY A C 1
ATOM 924 O O . GLY A 1 121 ? -4.154 -5.989 27.226 1.00 31.12 121 GLY A O 1
ATOM 925 N N . GLY A 1 122 ? -6.073 -6.304 26.097 1.00 35.56 122 GLY A N 1
ATOM 926 C CA . GLY A 1 122 ? -6.907 -6.565 27.245 1.00 35.56 122 GLY A CA 1
ATOM 927 C C . GLY A 1 122 ? -6.533 -7.939 27.768 1.00 35.56 122 GLY A C 1
ATOM 928 O O . GLY A 1 122 ? -6.698 -8.901 27.030 1.00 35.56 122 GLY A O 1
ATOM 929 N N . LYS A 1 123 ? -6.028 -7.933 29.005 1.00 33.06 123 LYS A N 1
ATOM 930 C CA . LYS A 1 123 ? -5.921 -9.021 29.989 1.00 33.06 123 LYS A CA 1
ATOM 931 C C . LYS A 1 123 ? -5.444 -10.382 29.490 1.00 33.06 123 LYS A C 1
ATOM 933 O O . LYS A 1 123 ? -6.235 -11.097 28.843 1.00 33.06 123 LYS A O 1
#

Sequence (123 aa):
MGVWYGYENSKHIYPSKTKGCVCVISTGEGYGDFDIGVLSNGVITTSRGGVLFKEGNYLGSGLLRDGKFVENNGEIPFHSPRPLEPLTKLLGNIFESPDKSQVSQQFKDAGCISSRPFINGGK

pLDDT: mean 85.77, std 14.3, range [31.12, 96.5]

Secondary structure (DSSP, 8-state):
-EEEE-SSEEEEEEEBSSTTEEEEEEEETTEEEEEEEEEETTEEEETTSEEEEEETTEEEEEEEETTEEEEE-SSPPBEEEEPPPPHHHHHHH---HHHHHHHHHHHHHTTB-SS--------